Protein AF-A0Z3E8-F1 (afdb_monomer)

Radius of gyration: 18.82 Å; Cα contacts (8 Å, |Δi|>4): 52; chains: 1; bounding box: 50×30×47 Å

pLDDT: mean 74.66, std 22.01, range [36.31, 98.38]

Nearest PDB structures (foldseek):
  4m1p-assembly1_A  TM=9.332E-01  e=8.188E-04  Geobacillus thermodenitrificans NG80-2
  4uig-assembly1_A  TM=9.737E-01  e=1.447E-03  Streptomyces lividans
  4adz-assembly1_A-2  TM=9.415E-01  e=4.272E-03  Streptomyces lividans
  5fmn-assembly1_B  TM=8.352E-01  e=1.818E-03  Synechocystis sp. PCC 6803

Secondary structure (DSSP, 8-state):
-HHHHHHHHHSGGG-TT--HHHHHHH--S-GGGG---HHHHHHHHHHHHHHHHHHHHHHHHHHTT--HHHHHHHHHHHHHHHHHHHHHHHHHHIIIIIHHHHHH--HHHHHHHHHHHHHHHTT---

Solvent-accessible surface area (backbone atoms only — not comparable to full-atom values): 7311 Å² total; per-residue (Å²): 121,72,69,62,58,49,56,56,55,70,46,42,81,78,50,82,82,66,54,74,72,58,52,46,71,77,50,83,63,71,78,82,66,74,65,75,52,75,67,58,48,52,54,48,52,56,50,47,59,51,42,53,51,40,53,53,47,40,52,49,36,60,77,66,71,48,60,64,67,59,44,51,52,44,50,52,52,36,52,53,53,50,53,57,50,48,51,55,53,51,52,53,41,46,74,47,41,45,49,47,24,69,76,76,41,54,76,65,53,35,50,52,51,52,49,53,52,49,39,63,74,66,66,59,77,128

Structure (mmCIF, N/CA/C/O backbone):
data_AF-A0Z3E8-F1
#
_entry.id   AF-A0Z3E8-F1
#
loop_
_atom_site.group_PDB
_atom_site.id
_atom_site.type_symbol
_atom_site.label_atom_id
_atom_site.label_alt_id
_atom_site.label_comp_id
_atom_site.label_asym_id
_atom_site.label_entity_id
_atom_site.label_seq_id
_atom_site.pdbx_PDB_ins_code
_atom_site.Cartn_x
_atom_site.Cartn_y
_atom_site.Cartn_z
_atom_site.occupancy
_atom_site.B_iso_or_equiv
_atom_site.auth_seq_id
_atom_site.auth_comp_id
_atom_site.auth_asym_id
_atom_site.auth_atom_id
_atom_site.pdbx_PDB_model_num
ATOM 1 N N . MET A 1 1 ? 24.785 10.115 -5.393 1.00 40.38 1 MET A N 1
ATOM 2 C CA . MET A 1 1 ? 25.624 9.243 -4.532 1.00 40.38 1 MET A CA 1
ATOM 3 C C . MET A 1 1 ? 25.084 9.014 -3.112 1.00 40.38 1 MET A C 1
ATOM 5 O O . MET A 1 1 ? 25.494 8.041 -2.497 1.00 40.38 1 MET A O 1
ATOM 9 N N . GLY A 1 2 ? 24.162 9.837 -2.585 1.00 37.25 2 GLY A N 1
ATOM 10 C CA . GLY A 1 2 ? 23.651 9.685 -1.207 1.00 37.25 2 GLY A CA 1
ATOM 11 C C . GLY A 1 2 ? 22.667 8.528 -0.965 1.00 37.25 2 GLY A C 1
ATOM 12 O O . GLY A 1 2 ? 22.680 7.937 0.104 1.00 37.25 2 GLY A O 1
ATOM 13 N N . VAL A 1 3 ? 21.859 8.139 -1.958 1.00 40.62 3 VAL A N 1
ATOM 14 C CA . VAL A 1 3 ? 20.834 7.082 -1.789 1.00 40.62 3 VAL A CA 1
ATOM 15 C C . VAL A 1 3 ? 21.448 5.672 -1.719 1.00 40.62 3 VAL A C 1
ATOM 17 O O . VAL A 1 3 ? 20.958 4.820 -0.988 1.00 40.62 3 VAL A O 1
ATOM 20 N N . VAL A 1 4 ? 22.575 5.451 -2.408 1.00 41.91 4 VAL A N 1
ATOM 21 C CA . VAL A 1 4 ? 23.307 4.167 -2.438 1.00 41.91 4 VAL A CA 1
ATOM 22 C C . VAL A 1 4 ? 23.921 3.836 -1.075 1.00 41.91 4 VAL A C 1
ATOM 24 O O . VAL A 1 4 ? 23.868 2.691 -0.635 1.00 41.91 4 VAL A O 1
ATOM 27 N N . LYS A 1 5 ? 24.445 4.847 -0.368 1.00 39.81 5 LYS A N 1
ATOM 28 C CA . LYS A 1 5 ? 24.987 4.669 0.987 1.00 39.81 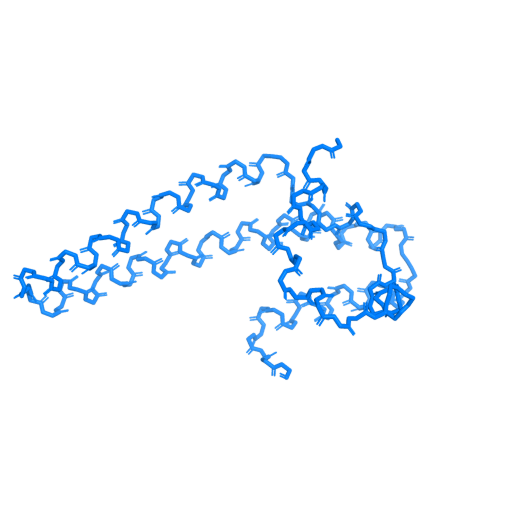5 LYS A CA 1
ATOM 29 C C . LYS A 1 5 ? 23.901 4.233 1.978 1.00 39.81 5 LYS A C 1
ATOM 31 O O . LYS A 1 5 ? 24.169 3.384 2.818 1.00 39.81 5 LYS A O 1
ATOM 36 N N . ASN A 1 6 ? 22.672 4.736 1.823 1.00 42.19 6 ASN A N 1
ATOM 37 C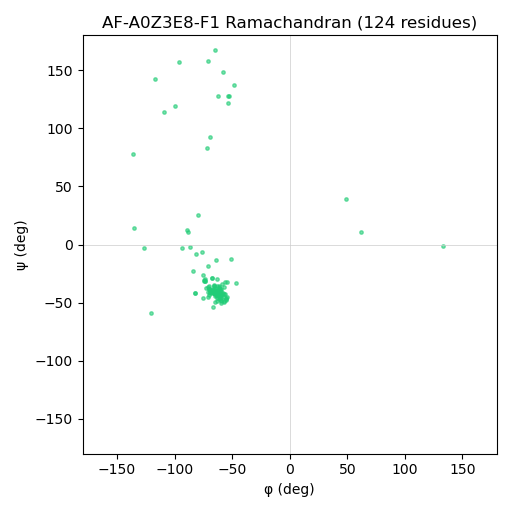 CA . ASN A 1 6 ? 21.551 4.374 2.693 1.00 42.19 6 ASN A CA 1
ATOM 38 C C . ASN A 1 6 ? 20.983 2.975 2.424 1.00 42.19 6 ASN A C 1
ATOM 40 O O . ASN A 1 6 ? 20.544 2.338 3.369 1.00 42.19 6 ASN A O 1
ATOM 44 N N . TYR A 1 7 ? 21.021 2.461 1.190 1.00 43.91 7 TYR A N 1
ATOM 45 C CA . TYR A 1 7 ? 20.568 1.089 0.907 1.00 43.91 7 TYR A CA 1
ATOM 46 C C . TYR A 1 7 ? 21.518 0.034 1.498 1.00 43.91 7 TYR A C 1
ATOM 48 O O . TYR A 1 7 ? 21.078 -0.966 2.062 1.00 43.91 7 TYR A O 1
ATOM 56 N N . ILE A 1 8 ? 22.828 0.300 1.440 1.00 42.22 8 ILE A N 1
ATOM 57 C CA . ILE A 1 8 ? 23.861 -0.531 2.076 1.00 42.22 8 ILE A CA 1
ATOM 58 C C . ILE A 1 8 ? 23.774 -0.422 3.608 1.00 42.22 8 ILE A C 1
ATOM 60 O O . ILE A 1 8 ? 23.923 -1.420 4.305 1.00 42.22 8 ILE A O 1
ATOM 64 N N . ALA A 1 9 ? 23.480 0.767 4.144 1.00 41.16 9 ALA A N 1
ATOM 65 C CA . ALA A 1 9 ? 23.320 0.975 5.584 1.00 41.16 9 ALA A CA 1
ATOM 66 C C . ALA A 1 9 ? 22.016 0.379 6.152 1.00 41.16 9 ALA A C 1
ATOM 68 O O . ALA A 1 9 ? 22.033 -0.172 7.245 1.00 41.16 9 ALA A O 1
ATOM 69 N N . ALA A 1 10 ? 20.896 0.444 5.426 1.00 41.41 10 ALA A N 1
ATOM 70 C CA . ALA A 1 10 ? 19.613 -0.110 5.872 1.00 41.41 10 ALA A CA 1
ATOM 71 C C . ALA A 1 10 ? 19.621 -1.643 5.876 1.00 41.41 10 ALA A C 1
ATOM 73 O O . ALA A 1 10 ? 19.077 -2.267 6.782 1.00 41.41 10 ALA A O 1
ATOM 74 N N . ASN A 1 11 ? 20.305 -2.249 4.905 1.00 40.97 11 ASN A N 1
ATOM 75 C CA . ASN A 1 11 ? 20.509 -3.687 4.894 1.00 40.97 11 ASN A CA 1
ATOM 76 C C . ASN A 1 11 ? 21.665 -4.124 5.807 1.00 40.97 11 ASN A C 1
ATOM 78 O O . ASN A 1 11 ? 2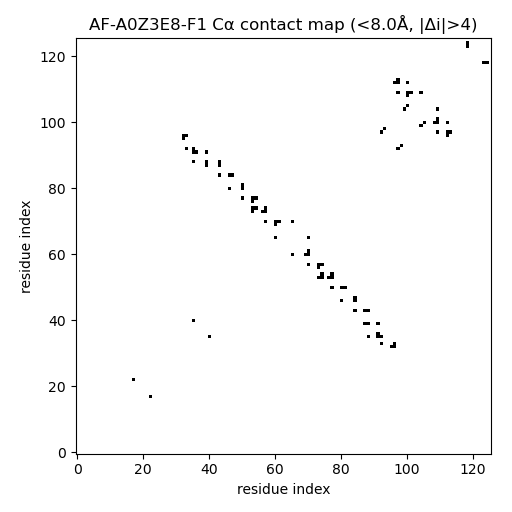1.773 -5.326 6.002 1.00 40.97 11 ASN A O 1
ATOM 82 N N . ALA A 1 12 ? 22.479 -3.211 6.393 1.00 39.62 12 ALA A N 1
ATOM 83 C CA . ALA A 1 12 ? 23.666 -3.475 7.250 1.00 39.62 12 ALA A CA 1
ATOM 84 C C . ALA A 1 12 ? 23.426 -4.539 8.336 1.00 39.62 12 ALA A C 1
ATOM 86 O O . ALA A 1 12 ? 24.322 -5.318 8.657 1.00 39.62 12 ALA A O 1
ATOM 87 N N . ILE A 1 13 ? 22.199 -4.607 8.856 1.00 37.56 13 ILE A N 1
ATOM 88 C CA . ILE A 1 13 ? 21.775 -5.577 9.873 1.00 37.56 13 ILE A CA 1
ATOM 89 C C . ILE A 1 13 ? 21.758 -7.016 9.310 1.00 37.56 13 ILE A C 1
ATOM 91 O O . ILE A 1 13 ? 22.063 -7.957 10.032 1.00 37.56 13 ILE A O 1
ATOM 95 N N . ALA A 1 14 ? 21.524 -7.191 8.006 1.00 40.44 14 ALA A N 1
ATOM 96 C CA . ALA A 1 14 ? 21.651 -8.459 7.282 1.00 40.44 14 ALA A CA 1
ATOM 97 C C . ALA A 1 14 ? 23.080 -8.747 6.750 1.00 40.44 14 ALA A C 1
ATOM 99 O O . ALA A 1 14 ? 23.303 -9.808 6.171 1.00 40.44 14 ALA A O 1
ATOM 100 N N . TYR A 1 15 ? 24.060 -7.842 6.935 1.00 44.19 15 TYR A N 1
ATOM 101 C CA . TYR A 1 15 ? 25.458 -8.021 6.478 1.00 44.19 15 TYR A CA 1
ATOM 102 C C . TYR A 1 15 ? 26.394 -8.619 7.535 1.00 44.19 15 TYR A C 1
ATOM 104 O O . TYR A 1 15 ? 27.567 -8.855 7.230 1.00 44.19 15 TYR A O 1
ATOM 112 N N . GLN A 1 16 ? 25.937 -8.869 8.765 1.00 36.31 16 GLN A N 1
ATOM 113 C CA . GLN A 1 16 ? 26.773 -9.538 9.764 1.00 36.31 16 GLN A CA 1
ATOM 114 C C . GLN A 1 16 ? 26.947 -11.023 9.399 1.00 36.31 16 GLN A C 1
ATOM 116 O O . GLN A 1 16 ? 26.224 -11.882 9.888 1.00 36.31 16 GLN A O 1
ATOM 121 N N . GLY A 1 17 ? 27.902 -11.323 8.510 1.00 44.94 17 GLY A N 1
ATOM 122 C CA . GLY A 1 17 ? 28.375 -12.690 8.256 1.00 44.94 17 GLY A CA 1
ATOM 123 C C . GLY A 1 17 ? 28.504 -13.130 6.795 1.00 44.94 17 GLY A C 1
ATOM 124 O O . GLY A 1 17 ? 28.937 -14.256 6.560 1.00 44.94 17 GLY A O 1
ATOM 125 N N . VAL A 1 18 ? 28.173 -12.296 5.803 1.00 47.31 18 VAL A N 1
ATOM 126 C CA . VAL A 1 18 ? 28.286 -12.686 4.383 1.00 47.31 18 VAL A CA 1
ATOM 127 C C . VAL A 1 18 ? 29.570 -12.122 3.770 1.00 47.31 18 VAL A C 1
ATOM 129 O O . VAL A 1 18 ? 29.768 -10.910 3.710 1.00 47.31 18 VAL A O 1
ATOM 132 N N . ASP A 1 19 ? 30.447 -13.015 3.307 1.00 46.59 19 ASP A N 1
ATOM 133 C CA . ASP A 1 19 ? 31.651 -12.688 2.535 1.00 46.59 19 ASP A CA 1
ATOM 134 C C . ASP A 1 19 ? 31.286 -11.818 1.315 1.00 46.59 19 ASP A C 1
ATOM 136 O O . ASP A 1 19 ? 30.415 -12.177 0.517 1.00 46.59 19 ASP A O 1
ATOM 140 N N . LYS A 1 20 ? 31.963 -10.672 1.157 1.00 42.53 20 LYS A N 1
ATOM 141 C CA . LYS A 1 20 ? 31.730 -9.715 0.061 1.00 42.53 20 LYS A CA 1
ATOM 142 C C . LYS A 1 20 ? 31.859 -10.361 -1.326 1.00 42.53 20 LYS A C 1
ATOM 144 O O . LYS A 1 20 ? 31.143 -9.957 -2.239 1.00 42.53 20 LYS A O 1
ATOM 149 N N . GLY A 1 21 ? 32.725 -11.365 -1.478 1.00 43.59 21 GLY A N 1
ATOM 150 C CA . GLY A 1 21 ? 32.876 -12.141 -2.710 1.00 43.59 21 GLY A CA 1
ATOM 151 C C . GLY A 1 21 ? 31.691 -13.072 -2.978 1.00 43.59 21 GLY A C 1
ATOM 152 O O . GLY A 1 21 ? 31.251 -13.192 -4.119 1.00 43.59 21 GLY A O 1
ATOM 153 N N . LYS A 1 22 ? 31.096 -13.663 -1.933 1.00 46.88 22 LYS A N 1
ATOM 154 C CA . LYS A 1 22 ? 29.873 -14.481 -2.055 1.00 46.88 22 LYS A CA 1
ATOM 155 C C . LYS A 1 22 ? 28.626 -13.637 -2.313 1.00 46.88 22 LYS A C 1
ATOM 157 O O . LYS A 1 22 ? 27.714 -14.095 -2.992 1.00 46.88 22 LYS A O 1
ATOM 162 N N . PHE A 1 23 ? 28.594 -12.401 -1.819 1.00 44.25 23 PHE A N 1
ATOM 163 C CA . PHE A 1 23 ? 27.489 -11.473 -2.061 1.00 44.25 23 PHE A CA 1
ATOM 164 C C . PHE A 1 23 ? 27.368 -11.079 -3.544 1.00 44.25 23 PHE A C 1
ATOM 166 O O . PHE A 1 23 ? 26.264 -11.084 -4.084 1.00 44.25 23 PHE A O 1
ATOM 173 N N . LEU A 1 24 ? 28.493 -10.816 -4.225 1.00 42.84 24 LEU A N 1
ATOM 174 C CA . LEU A 1 24 ? 28.499 -10.529 -5.669 1.00 42.84 24 LEU A CA 1
ATOM 175 C C . LEU A 1 24 ? 28.109 -11.745 -6.527 1.00 42.84 24 LEU A C 1
ATOM 177 O O . LEU A 1 24 ? 27.549 -11.575 -7.604 1.00 42.84 24 LEU A O 1
ATOM 181 N N . LEU A 1 25 ? 28.383 -12.962 -6.049 1.00 43.88 25 LEU A N 1
ATOM 182 C CA . LEU A 1 25 ? 27.991 -14.206 -6.723 1.00 43.88 25 LEU A CA 1
ATOM 183 C C . LEU A 1 25 ? 26.496 -14.523 -6.570 1.00 43.88 25 LEU A C 1
ATOM 185 O O . LEU A 1 25 ? 25.927 -15.193 -7.425 1.00 43.88 25 LEU A O 1
ATOM 189 N N . LEU A 1 26 ? 25.855 -14.042 -5.500 1.00 42.88 26 LEU A N 1
ATOM 190 C CA . LEU A 1 26 ? 24.417 -14.220 -5.265 1.00 42.88 26 LEU A CA 1
ATOM 191 C C . LEU A 1 26 ? 23.555 -13.171 -5.987 1.00 42.88 26 LEU A C 1
ATOM 193 O O . LEU A 1 26 ? 22.384 -13.431 -6.246 1.00 42.88 26 LEU A O 1
ATOM 197 N N . TYR A 1 27 ? 24.126 -12.012 -6.329 1.00 46.22 27 TYR A N 1
ATOM 198 C CA . TYR A 1 27 ? 23.454 -10.935 -7.063 1.00 46.22 27 TYR A CA 1
ATOM 199 C C . TYR A 1 27 ? 24.374 -10.378 -8.165 1.00 46.22 27 TYR A C 1
ATOM 201 O O . TYR A 1 27 ? 24.959 -9.304 -7.998 1.00 46.22 27 TYR A O 1
ATOM 209 N N . PRO A 1 28 ? 24.510 -11.081 -9.306 1.00 49.69 28 PRO A N 1
ATOM 210 C CA . PRO A 1 28 ? 25.488 -10.773 -10.352 1.00 49.69 28 PRO A CA 1
ATOM 211 C C . PRO A 1 28 ? 25.066 -9.617 -11.282 1.00 49.69 28 PRO A C 1
ATOM 213 O O . PRO A 1 28 ? 25.509 -9.552 -12.425 1.00 49.69 28 PRO A O 1
ATOM 216 N N . TYR A 1 29 ? 24.216 -8.690 -10.824 1.00 50.19 29 TYR A N 1
ATOM 217 C CA . TYR A 1 29 ? 23.669 -7.616 -11.660 1.00 50.19 29 TYR A CA 1
ATOM 218 C C . TYR A 1 29 ? 24.082 -6.222 -11.174 1.00 50.19 29 TYR A C 1
ATOM 220 O O . TYR A 1 29 ? 24.120 -5.964 -9.967 1.00 50.19 29 TYR A O 1
ATOM 228 N N . PRO A 1 30 ? 24.360 -5.277 -12.094 1.00 49.72 30 PRO A N 1
ATOM 229 C CA . PRO A 1 30 ? 24.758 -3.928 -11.723 1.00 49.72 30 PRO A CA 1
ATOM 230 C C . PRO A 1 30 ? 23.635 -3.224 -10.945 1.00 49.72 30 PRO A C 1
ATOM 232 O O . PRO A 1 30 ? 22.506 -3.106 -11.414 1.00 49.72 30 PRO A O 1
ATOM 235 N N . LEU A 1 31 ? 23.972 -2.676 -9.772 1.00 46.34 31 LEU A N 1
ATOM 236 C CA . LEU A 1 31 ? 23.077 -2.007 -8.804 1.00 46.34 31 LEU A CA 1
ATOM 237 C C . LEU A 1 31 ? 22.165 -0.899 -9.379 1.00 46.34 31 LEU A C 1
ATOM 239 O O . LEU A 1 31 ? 21.244 -0.443 -8.705 1.00 46.34 31 LEU A O 1
ATOM 243 N N . ARG A 1 32 ? 22.408 -0.438 -10.611 1.00 47.56 32 ARG A N 1
ATOM 244 C CA . ARG A 1 32 ? 21.576 0.550 -11.316 1.00 47.56 32 ARG A CA 1
ATOM 245 C C . ARG A 1 32 ? 20.216 -0.015 -11.756 1.00 47.56 32 ARG A C 1
ATOM 247 O O . ARG A 1 32 ? 19.309 0.772 -11.992 1.00 47.56 32 ARG A O 1
ATOM 254 N N . VAL A 1 33 ? 20.083 -1.343 -11.815 1.00 51.06 33 VAL A N 1
ATOM 255 C CA . VAL A 1 33 ? 18.898 -2.096 -12.276 1.00 51.06 33 VAL A CA 1
ATOM 256 C C . VAL A 1 33 ? 17.914 -2.391 -11.126 1.00 51.06 33 VAL A C 1
ATOM 258 O O . VAL A 1 33 ? 17.023 -3.202 -11.269 1.00 51.06 33 VAL A O 1
ATOM 261 N N . TYR A 1 34 ? 18.055 -1.762 -9.955 1.00 55.56 34 TYR A N 1
ATOM 262 C CA . TYR A 1 34 ? 17.212 -2.063 -8.780 1.00 55.56 34 TYR A CA 1
ATOM 263 C C . TYR A 1 34 ? 16.695 -0.819 -8.046 1.00 55.56 34 TYR A C 1
ATOM 265 O O . TYR A 1 34 ? 16.239 -0.899 -6.906 1.00 55.56 34 TYR A O 1
ATOM 273 N N . ILE A 1 35 ? 16.785 0.359 -8.667 1.00 67.62 35 ILE A N 1
ATOM 274 C CA . ILE A 1 35 ? 16.390 1.615 -8.029 1.00 67.62 35 ILE A CA 1
ATOM 275 C C . ILE A 1 35 ? 15.113 2.124 -8.685 1.00 67.62 35 ILE A C 1
ATOM 277 O O . ILE A 1 35 ? 15.128 2.539 -9.840 1.00 67.62 35 ILE A O 1
ATOM 281 N N . MET A 1 36 ? 14.038 2.140 -7.897 1.00 78.75 36 MET A N 1
ATOM 282 C CA . MET A 1 36 ? 12.757 2.745 -8.251 1.00 78.75 36 MET A CA 1
ATOM 283 C C . MET A 1 36 ? 12.942 4.164 -8.814 1.00 78.75 36 MET A C 1
ATOM 285 O O . MET A 1 36 ? 13.714 4.961 -8.256 1.00 78.75 36 MET A O 1
ATOM 289 N N . ARG A 1 37 ? 12.220 4.512 -9.889 1.00 85.62 37 ARG A N 1
ATOM 290 C CA . ARG A 1 37 ? 12.304 5.855 -10.494 1.00 85.62 37 ARG A CA 1
ATOM 291 C C . ARG A 1 37 ? 11.942 6.931 -9.470 1.00 85.62 37 ARG A C 1
ATOM 293 O O . ARG A 1 37 ? 11.113 6.738 -8.582 1.00 85.62 37 ARG A O 1
ATOM 300 N N . SER A 1 38 ? 12.546 8.114 -9.599 1.00 84.75 38 SER A N 1
ATOM 301 C CA . SER A 1 38 ? 12.358 9.216 -8.640 1.00 84.75 38 SER A CA 1
ATOM 302 C C . SER A 1 38 ? 10.896 9.662 -8.508 1.00 84.75 38 SER A C 1
ATOM 304 O O . SER A 1 38 ? 10.472 10.035 -7.414 1.00 84.75 38 SER A O 1
ATOM 306 N N . HIS A 1 39 ? 10.130 9.609 -9.601 1.00 87.44 39 HIS A N 1
ATOM 307 C CA . HIS A 1 39 ? 8.698 9.897 -9.611 1.00 87.44 39 HIS A CA 1
ATOM 308 C C . HIS A 1 39 ? 7.909 8.849 -8.817 1.00 87.44 39 HIS A C 1
ATOM 310 O O . HIS A 1 39 ? 7.223 9.200 -7.857 1.00 87.44 39 HIS A O 1
ATOM 316 N N . THR A 1 40 ? 8.091 7.569 -9.143 1.00 89.38 40 THR A N 1
ATOM 317 C CA . THR A 1 40 ? 7.472 6.432 -8.450 1.00 89.38 40 THR A CA 1
ATOM 318 C C . THR A 1 40 ? 7.804 6.445 -6.962 1.00 89.38 40 THR A C 1
ATOM 320 O O . THR A 1 40 ? 6.905 6.335 -6.135 1.00 89.38 40 THR A O 1
ATOM 323 N N . LYS A 1 41 ? 9.061 6.727 -6.596 1.00 88.69 41 LYS A N 1
ATOM 324 C CA . LYS A 1 41 ? 9.482 6.866 -5.196 1.00 88.69 41 LYS A CA 1
ATOM 325 C C . LYS A 1 41 ? 8.651 7.898 -4.434 1.00 88.69 41 LYS A C 1
ATOM 327 O O . LYS A 1 41 ? 8.229 7.626 -3.316 1.00 88.69 41 LYS A O 1
ATOM 332 N N . LYS A 1 42 ? 8.413 9.077 -5.019 1.00 92.56 42 LYS A N 1
ATOM 333 C CA . LYS A 1 42 ? 7.592 10.121 -4.383 1.00 92.56 42 LYS A CA 1
ATOM 334 C C . LYS A 1 42 ? 6.140 9.674 -4.218 1.00 92.56 42 LYS A C 1
ATOM 336 O O . LYS A 1 42 ? 5.541 9.938 -3.182 1.00 92.56 42 LYS A O 1
ATOM 341 N N . LEU A 1 43 ? 5.577 9.001 -5.220 1.00 93.88 43 LEU A N 1
ATOM 342 C CA . LEU A 1 43 ? 4.208 8.488 -5.153 1.00 93.88 43 LEU A CA 1
ATOM 343 C C . LEU A 1 43 ? 4.055 7.387 -4.096 1.00 93.88 43 LEU A C 1
ATOM 345 O O . LEU A 1 43 ? 3.075 7.386 -3.353 1.00 93.88 43 LEU A O 1
ATOM 349 N N . VAL A 1 44 ? 5.024 6.473 -4.010 1.00 95.00 44 VAL A N 1
ATOM 350 C CA . VAL A 1 44 ? 5.070 5.420 -2.988 1.00 95.00 44 VAL A CA 1
ATOM 351 C C . VAL A 1 44 ? 5.154 6.034 -1.596 1.00 95.00 44 VAL A C 1
ATOM 353 O O . VAL A 1 44 ? 4.352 5.677 -0.743 1.00 95.00 44 VAL A O 1
ATOM 356 N N . ASP A 1 45 ? 6.038 7.010 -1.384 1.00 95.94 45 ASP A N 1
ATOM 357 C CA . ASP A 1 45 ? 6.175 7.720 -0.105 1.00 95.94 45 ASP A CA 1
ATOM 358 C C . ASP A 1 45 ? 4.853 8.386 0.334 1.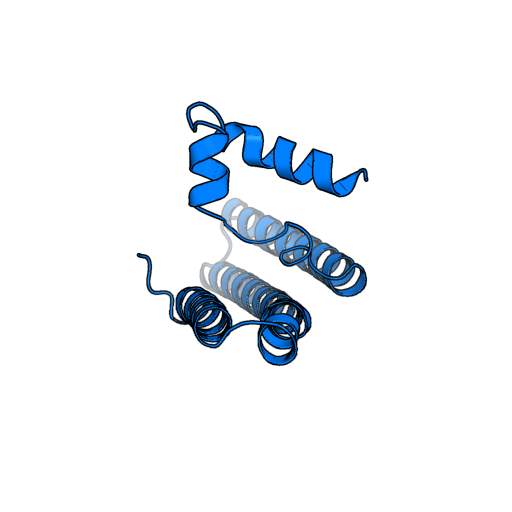00 95.94 45 ASP A C 1
ATOM 360 O O . ASP A 1 45 ? 4.387 8.203 1.459 1.00 95.94 45 ASP A O 1
ATOM 364 N N . GLN A 1 46 ? 4.159 9.058 -0.592 1.00 96.00 46 GLN A N 1
ATOM 365 C CA . GLN A 1 46 ? 2.842 9.653 -0.330 1.00 96.00 46 GLN A CA 1
ATOM 366 C C . GLN A 1 46 ? 1.763 8.616 0.012 1.00 96.00 46 GLN A C 1
ATOM 368 O O . GLN A 1 46 ? 0.908 8.863 0.866 1.00 96.00 46 GLN A O 1
ATOM 373 N N . ARG A 1 47 ? 1.756 7.465 -0.672 1.00 97.12 47 ARG A N 1
ATOM 374 C CA . ARG A 1 47 ? 0.810 6.372 -0.392 1.00 97.12 47 ARG A CA 1
ATOM 375 C C . ARG A 1 47 ? 1.110 5.723 0.953 1.00 97.12 47 ARG A C 1
ATOM 377 O O . ARG A 1 47 ? 0.177 5.477 1.715 1.00 97.12 47 ARG A O 1
ATOM 384 N N . LEU A 1 48 ? 2.386 5.527 1.271 1.00 97.56 48 LEU A N 1
ATOM 385 C CA . LEU A 1 48 ? 2.832 4.965 2.537 1.00 97.56 48 LEU A CA 1
ATOM 386 C C . LEU A 1 48 ? 2.389 5.837 3.715 1.00 97.56 48 LEU A C 1
ATOM 388 O O . LEU A 1 48 ? 1.775 5.319 4.642 1.00 97.56 48 LEU A O 1
ATOM 392 N N . ALA A 1 49 ? 2.562 7.160 3.632 1.00 97.81 49 ALA A N 1
ATOM 393 C CA . ALA A 1 49 ? 2.092 8.086 4.667 1.00 97.81 49 ALA A CA 1
ATOM 394 C C . ALA A 1 49 ? 0.576 7.967 4.938 1.00 97.81 49 ALA A C 1
ATOM 396 O O . ALA A 1 49 ? 0.126 8.048 6.084 1.00 97.81 49 ALA A O 1
ATOM 397 N N . ARG A 1 50 ? -0.237 7.727 3.898 1.00 97.19 50 ARG A N 1
ATOM 398 C CA . ARG A 1 50 ? -1.683 7.478 4.058 1.00 97.19 50 ARG A CA 1
ATOM 399 C C . ARG A 1 50 ? -1.961 6.129 4.718 1.00 97.19 50 ARG A C 1
ATOM 401 O O . ARG A 1 50 ? -2.805 6.061 5.609 1.00 97.19 50 ARG A O 1
ATOM 408 N N . ILE A 1 51 ? -1.253 5.080 4.302 1.00 98.31 51 ILE A N 1
ATOM 409 C CA . ILE A 1 51 ? -1.375 3.730 4.869 1.00 98.31 51 ILE A CA 1
ATOM 410 C C . ILE A 1 51 ? -0.997 3.739 6.353 1.00 98.31 51 ILE A C 1
ATOM 412 O O . ILE A 1 51 ? -1.717 3.171 7.169 1.00 98.31 51 ILE A O 1
ATOM 416 N N . GLU A 1 52 ? 0.064 4.448 6.738 1.00 98.31 52 GLU A N 1
ATOM 417 C CA . GLU A 1 52 ? 0.428 4.636 8.145 1.00 98.31 52 GLU A CA 1
ATOM 418 C C . GLU A 1 52 ? -0.708 5.274 8.950 1.00 98.31 52 GLU A C 1
ATOM 420 O O . GLU A 1 52 ? -1.012 4.830 10.058 1.00 98.31 52 GLU A O 1
ATOM 425 N N . GLY A 1 53 ? -1.375 6.287 8.386 1.00 98.19 53 GLY A N 1
ATOM 426 C CA . GLY A 1 53 ? -2.571 6.884 8.979 1.00 98.19 53 GLY A CA 1
ATOM 427 C C . GLY A 1 53 ? -3.710 5.874 9.147 1.00 98.19 53 GLY A C 1
ATOM 428 O O . GLY A 1 53 ? -4.338 5.823 10.204 1.00 98.19 53 GLY A O 1
ATOM 429 N N . GLN A 1 54 ? -3.943 5.021 8.145 1.00 97.81 54 GLN A N 1
ATOM 430 C CA . GLN A 1 54 ? -4.957 3.967 8.219 1.00 97.81 54 GLN A CA 1
ATOM 431 C C . GLN A 1 54 ? -4.632 2.933 9.303 1.00 97.81 54 GLN A C 1
ATOM 433 O O . GLN A 1 54 ? -5.523 2.574 10.068 1.00 97.81 54 GLN A O 1
ATOM 438 N N . VAL A 1 55 ? -3.374 2.498 9.418 1.00 98.31 55 VAL A N 1
ATOM 439 C CA . VAL A 1 55 ? -2.930 1.544 10.448 1.00 98.31 55 VAL A CA 1
ATOM 440 C C . VAL A 1 55 ? -3.038 2.153 11.849 1.00 98.31 55 VAL A C 1
ATOM 442 O O . VAL A 1 55 ? -3.529 1.498 12.768 1.00 98.31 55 VAL A O 1
ATOM 445 N N . LYS A 1 56 ? -2.662 3.428 12.017 1.00 98.38 56 LYS A N 1
ATOM 446 C CA . LYS A 1 56 ? -2.875 4.165 13.276 1.00 98.38 56 LYS A CA 1
ATOM 447 C C . LYS A 1 56 ? -4.360 4.249 13.635 1.00 98.38 56 LYS A C 1
ATOM 449 O O . LYS A 1 56 ? -4.713 4.063 14.796 1.00 98.38 56 LYS A O 1
ATOM 454 N N . ALA A 1 57 ? -5.233 4.470 12.651 1.00 97.75 57 ALA A N 1
ATOM 455 C CA . ALA A 1 57 ? -6.676 4.465 12.868 1.00 97.75 57 ALA A CA 1
ATOM 456 C C . ALA A 1 57 ? -7.197 3.083 13.295 1.00 97.75 57 ALA A C 1
ATOM 458 O O . ALA A 1 57 ? -8.016 3.018 14.203 1.00 97.75 57 ALA A O 1
ATOM 459 N N . VAL A 1 58 ? -6.692 1.982 12.717 1.00 98.19 58 VAL A N 1
ATOM 460 C CA . VAL A 1 58 ? -7.030 0.619 13.180 1.00 98.19 58 VAL A CA 1
ATOM 461 C C . VAL A 1 58 ? -6.676 0.446 14.656 1.00 98.19 58 VAL A C 1
ATOM 463 O O . VAL A 1 58 ? -7.526 0.002 15.421 1.00 98.19 58 VAL A O 1
ATOM 466 N N . ARG A 1 59 ? -5.460 0.835 15.070 1.00 98.38 59 ARG A N 1
ATOM 467 C CA . ARG A 1 59 ? -5.051 0.772 16.484 1.00 98.38 59 ARG A CA 1
ATOM 468 C C . ARG A 1 59 ? -6.027 1.542 17.377 1.00 98.38 59 ARG A C 1
ATOM 470 O O . ARG A 1 59 ? -6.490 0.987 18.363 1.00 98.38 59 ARG A O 1
ATOM 477 N N . ARG A 1 60 ? -6.388 2.769 16.993 1.00 98.25 60 ARG A N 1
ATOM 478 C CA . ARG A 1 60 ? -7.340 3.595 17.746 1.00 98.25 60 ARG A CA 1
ATOM 479 C C . ARG A 1 60 ? -8.720 2.940 17.867 1.00 98.25 60 ARG A C 1
ATOM 481 O O . ARG A 1 60 ? -9.295 2.952 18.944 1.00 98.25 60 ARG A O 1
ATOM 488 N N . LEU A 1 61 ? -9.249 2.356 16.788 1.00 97.88 61 LEU A N 1
ATOM 489 C CA . LEU A 1 61 ? -10.546 1.666 16.829 1.00 97.88 61 LEU A CA 1
ATOM 490 C C . LEU A 1 61 ? -10.532 0.475 17.798 1.00 97.88 61 LEU A C 1
ATOM 492 O O . LEU A 1 61 ? -11.538 0.215 18.449 1.00 97.88 61 LEU A O 1
ATOM 496 N N . VAL A 1 62 ? -9.404 -0.233 17.888 1.00 97.88 62 VAL A N 1
ATOM 497 C CA . VAL A 1 62 ? -9.220 -1.334 18.844 1.00 97.88 62 VAL A CA 1
ATOM 498 C C . VAL A 1 62 ? -9.117 -0.807 20.276 1.00 97.88 62 VAL A C 1
ATOM 500 O O . VAL A 1 62 ? -9.773 -1.347 21.154 1.00 97.88 62 VAL A O 1
ATOM 503 N N . GLU A 1 63 ? -8.338 0.251 20.512 1.00 98.06 63 GLU A N 1
ATOM 504 C CA . GLU A 1 63 ? -8.190 0.878 21.839 1.00 98.06 63 GLU A CA 1
ATOM 505 C C . GLU A 1 63 ? -9.504 1.478 22.369 1.00 98.06 63 GLU A C 1
ATOM 507 O O . GLU A 1 63 ? -9.717 1.525 23.574 1.00 98.06 63 GLU A O 1
ATOM 512 N N . GLU A 1 64 ? -10.385 1.933 21.476 1.00 97.75 64 GLU A N 1
ATOM 513 C CA . GLU A 1 64 ? -11.705 2.487 21.803 1.00 97.75 64 GLU A CA 1
ATOM 514 C C . GLU A 1 64 ? -12.819 1.417 21.887 1.00 97.75 64 GLU A C 1
ATOM 516 O O . GLU A 1 64 ? -13.997 1.782 21.894 1.00 97.75 64 GLU A O 1
ATOM 521 N N . ASP A 1 65 ? -12.484 0.118 21.886 1.00 94.81 65 ASP A N 1
ATOM 522 C CA . ASP A 1 65 ? -13.436 -1.010 21.917 1.00 94.81 65 ASP A CA 1
ATOM 523 C C . ASP A 1 65 ? -14.576 -0.875 20.884 1.00 94.81 65 ASP A C 1
ATOM 525 O O . ASP A 1 65 ? -15.752 -1.166 21.133 1.00 94.81 65 ASP A O 1
ATOM 529 N N . ARG A 1 66 ? -14.239 -0.386 19.682 1.00 95.75 66 ARG A N 1
ATOM 530 C CA . ARG A 1 66 ? -15.219 -0.134 18.619 1.00 95.75 66 ARG A CA 1
ATOM 531 C C . ARG A 1 66 ? -15.758 -1.433 18.037 1.00 95.75 66 ARG A C 1
ATOM 533 O O . ARG A 1 66 ? -15.124 -2.485 18.066 1.00 95.75 66 ARG A O 1
ATOM 540 N N . TYR A 1 67 ? -16.938 -1.330 17.426 1.00 96.88 67 TYR A N 1
ATOM 541 C CA . TYR A 1 67 ? -17.611 -2.457 16.795 1.00 96.88 67 TYR A CA 1
ATOM 542 C C . TYR A 1 67 ? -16.691 -3.184 15.806 1.00 96.88 67 TYR A C 1
ATOM 544 O O . TYR A 1 67 ? -16.130 -2.574 14.893 1.00 96.88 67 TYR A O 1
ATOM 552 N N . CYS A 1 68 ? -16.568 -4.505 15.962 1.00 96.94 68 CYS A N 1
ATOM 553 C CA . CYS A 1 68 ? -15.597 -5.318 15.228 1.00 96.94 68 CYS A CA 1
ATOM 554 C C . CYS A 1 68 ? -15.691 -5.152 13.701 1.00 96.94 68 CYS A C 1
ATOM 556 O O . CYS A 1 68 ? -14.678 -5.208 13.007 1.00 96.94 68 CYS A O 1
ATOM 558 N N . VAL A 1 69 ? -16.892 -4.911 13.163 1.00 97.81 69 VAL A N 1
ATOM 559 C CA . VAL A 1 69 ? -17.093 -4.698 11.721 1.00 97.81 69 VAL A CA 1
ATOM 560 C C . VAL A 1 69 ? -16.410 -3.416 11.234 1.00 97.81 69 VAL A C 1
ATOM 562 O O . VAL A 1 69 ? -15.873 -3.406 10.127 1.00 97.81 69 VAL A O 1
ATOM 565 N N . ASP A 1 70 ? -16.363 -2.358 12.046 1.00 97.31 70 ASP A N 1
ATOM 566 C CA . ASP A 1 70 ? -15.680 -1.109 11.689 1.00 97.31 70 ASP A CA 1
ATOM 567 C C . ASP A 1 70 ? -14.160 -1.303 11.653 1.00 97.31 70 ASP A C 1
ATOM 569 O O . ASP A 1 70 ? -13.496 -0.840 10.723 1.00 97.31 70 ASP A O 1
ATOM 573 N N . VAL A 1 71 ? -13.614 -2.069 12.606 1.00 97.94 71 VAL A N 1
ATOM 574 C CA . VAL A 1 71 ? -12.196 -2.463 12.611 1.00 97.94 71 VAL A CA 1
ATOM 575 C C . VAL A 1 71 ? -11.865 -3.257 11.344 1.00 97.94 71 VAL A C 1
ATOM 577 O O . VAL A 1 71 ? -10.907 -2.931 10.641 1.00 97.94 71 VAL A O 1
ATOM 580 N N . VAL A 1 72 ? -12.684 -4.259 11.002 1.00 98.06 72 VAL A N 1
ATOM 581 C CA . VAL A 1 72 ? -12.492 -5.081 9.795 1.00 98.06 72 VAL A CA 1
ATOM 582 C C . VAL A 1 72 ? -12.552 -4.233 8.524 1.00 98.06 72 VAL A C 1
ATOM 584 O O . VAL A 1 72 ? -11.688 -4.382 7.659 1.00 98.06 72 VAL A O 1
ATOM 587 N N . ARG A 1 73 ? -13.513 -3.310 8.410 1.00 98.31 73 ARG A N 1
ATOM 588 C CA . ARG A 1 73 ? -13.607 -2.384 7.268 1.00 98.31 73 ARG A CA 1
ATOM 589 C C . ARG A 1 73 ? -12.359 -1.516 7.138 1.00 98.31 73 ARG A C 1
ATOM 591 O O . ARG A 1 73 ? -11.830 -1.368 6.036 1.00 98.31 73 ARG A O 1
ATOM 598 N N . GLN A 1 74 ? -11.846 -0.993 8.250 1.00 97.75 74 GLN A N 1
ATOM 599 C CA . GLN A 1 74 ? -10.636 -0.175 8.239 1.00 97.75 74 GLN A CA 1
ATOM 600 C C . GLN A 1 74 ? -9.394 -0.990 7.842 1.00 97.75 74 GLN A C 1
ATOM 602 O O . GLN A 1 74 ? -8.565 -0.521 7.059 1.00 97.75 74 GLN A O 1
ATOM 607 N N . VAL A 1 75 ? -9.283 -2.237 8.309 1.00 98.19 75 VAL A N 1
ATOM 608 C CA . VAL A 1 75 ? -8.220 -3.163 7.884 1.00 98.19 75 VAL A CA 1
ATOM 609 C C . VAL A 1 75 ? -8.322 -3.468 6.388 1.00 98.19 75 VAL A C 1
ATOM 611 O O . VAL A 1 75 ? -7.310 -3.454 5.687 1.00 98.19 75 VAL A O 1
ATOM 614 N N . GLN A 1 76 ? -9.525 -3.712 5.864 1.00 98.25 76 GLN A N 1
ATOM 615 C CA . GLN A 1 76 ? -9.737 -3.931 4.429 1.00 98.25 76 GLN A CA 1
ATOM 616 C C . GLN A 1 76 ? -9.319 -2.711 3.597 1.00 98.25 76 GLN A C 1
ATOM 618 O O . GLN A 1 76 ? -8.665 -2.881 2.568 1.00 98.25 76 GLN A O 1
ATOM 623 N N . ALA A 1 77 ? -9.612 -1.495 4.069 1.00 97.50 77 ALA A N 1
ATOM 624 C CA . ALA A 1 77 ? -9.166 -0.262 3.425 1.00 97.50 77 ALA A CA 1
ATOM 625 C C . ALA A 1 77 ? -7.630 -0.149 3.384 1.00 97.50 77 ALA A C 1
ATOM 627 O O . ALA A 1 77 ? -7.068 0.185 2.340 1.00 97.50 77 ALA A O 1
ATOM 628 N N . ALA A 1 78 ? -6.946 -0.490 4.482 1.00 97.88 78 ALA A N 1
ATOM 629 C CA . ALA A 1 78 ? -5.482 -0.510 4.533 1.00 97.88 78 ALA A CA 1
ATOM 630 C C . ALA A 1 78 ? -4.881 -1.557 3.581 1.00 97.88 78 ALA A C 1
ATOM 632 O O . ALA A 1 78 ? -3.923 -1.273 2.863 1.00 97.88 78 ALA A O 1
ATOM 633 N N . ARG A 1 79 ? -5.476 -2.756 3.515 1.00 97.44 79 ARG A N 1
ATOM 634 C CA . ARG A 1 79 ? -5.060 -3.813 2.578 1.00 97.44 79 ARG A CA 1
ATOM 635 C C . ARG A 1 79 ? -5.215 -3.385 1.120 1.00 97.44 79 ARG A C 1
ATOM 637 O O . ARG A 1 79 ? -4.309 -3.621 0.329 1.00 97.44 79 ARG A O 1
ATOM 644 N N . ALA A 1 80 ? -6.328 -2.745 0.767 1.00 97.56 80 ALA A N 1
ATOM 645 C CA . ALA A 1 80 ? -6.551 -2.243 -0.588 1.00 97.56 80 ALA A CA 1
ATOM 646 C C . ALA A 1 80 ? -5.537 -1.148 -0.967 1.00 97.56 80 ALA A C 1
ATOM 648 O O . ALA A 1 80 ? -5.018 -1.138 -2.083 1.00 97.56 80 ALA A O 1
ATOM 649 N N . ALA A 1 81 ? -5.206 -0.257 -0.028 1.00 96.75 81 ALA A N 1
ATOM 650 C CA . ALA A 1 81 ? -4.192 0.771 -0.239 1.00 96.75 81 ALA A CA 1
ATOM 651 C C . ALA A 1 81 ? -2.785 0.174 -0.426 1.00 96.75 81 ALA A C 1
ATOM 653 O O . ALA A 1 81 ? -2.063 0.601 -1.330 1.00 96.75 81 ALA A O 1
ATOM 654 N N . LEU A 1 82 ? -2.423 -0.839 0.372 1.00 96.50 82 LEU A N 1
ATOM 655 C CA . LEU A 1 82 ? -1.178 -1.600 0.215 1.00 96.50 82 LEU A CA 1
ATOM 656 C C . LEU A 1 82 ? -1.100 -2.273 -1.157 1.00 96.50 82 LEU A C 1
ATOM 658 O O . LEU A 1 82 ? -0.118 -2.064 -1.862 1.00 96.50 82 LEU A O 1
ATOM 662 N N . ALA A 1 83 ? -2.147 -2.995 -1.565 1.00 94.50 83 ALA A N 1
ATOM 663 C CA . ALA A 1 83 ? -2.199 -3.653 -2.871 1.00 94.50 83 ALA A CA 1
ATOM 664 C C . ALA A 1 83 ? -2.041 -2.64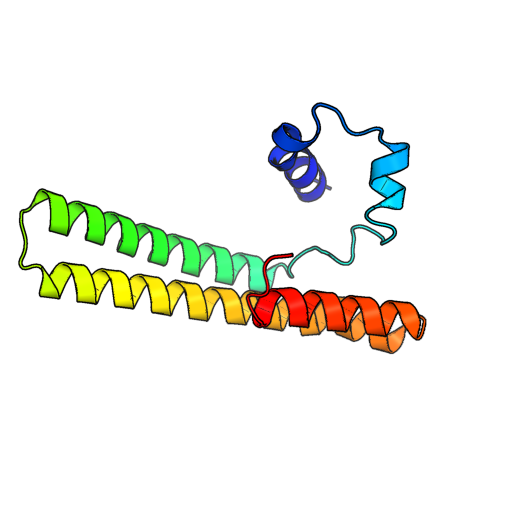4 -4.022 1.00 94.50 83 ALA A C 1
ATOM 666 O O . ALA A 1 83 ? -1.268 -2.859 -4.947 1.00 94.50 83 ALA A O 1
ATOM 667 N N . SER A 1 84 ? -2.705 -1.487 -3.938 1.00 94.56 84 SER A N 1
ATOM 668 C CA . SER A 1 84 ? -2.565 -0.446 -4.962 1.00 94.56 84 SER A CA 1
ATOM 669 C C . SER A 1 84 ? -1.156 0.163 -5.007 1.00 94.56 84 SER A C 1
ATOM 671 O O . SER A 1 84 ? -0.676 0.547 -6.072 1.00 94.56 84 SER A O 1
ATOM 673 N N . MET A 1 85 ? -0.486 0.308 -3.859 1.00 95.50 85 MET A N 1
ATOM 674 C CA . MET A 1 85 ? 0.907 0.765 -3.799 1.00 95.50 85 MET A CA 1
ATOM 675 C C . MET A 1 85 ? 1.879 -0.289 -4.344 1.00 95.50 85 MET A C 1
ATOM 677 O O . MET A 1 85 ? 2.830 0.072 -5.031 1.00 95.50 85 MET A O 1
ATOM 681 N N . GLU A 1 86 ? 1.630 -1.568 -4.070 1.00 92.81 86 GLU A N 1
ATOM 682 C CA . GLU A 1 86 ? 2.389 -2.693 -4.619 1.00 92.81 86 GLU A CA 1
ATOM 683 C C . GLU A 1 86 ? 2.322 -2.717 -6.150 1.00 92.81 86 GLU A C 1
ATOM 685 O O . GLU A 1 86 ? 3.370 -2.771 -6.791 1.00 92.81 86 GLU A O 1
ATOM 690 N N . THR A 1 87 ? 1.129 -2.576 -6.743 1.00 91.44 87 THR A N 1
ATOM 691 C CA . THR A 1 87 ? 0.963 -2.505 -8.207 1.00 91.44 87 THR A CA 1
ATOM 692 C C . THR A 1 87 ? 1.832 -1.410 -8.825 1.00 91.44 87 THR A C 1
ATOM 694 O O . THR A 1 87 ? 2.546 -1.673 -9.785 1.00 91.44 87 THR A O 1
ATOM 697 N N . LEU A 1 88 ? 1.858 -0.215 -8.229 1.00 91.75 88 LEU A N 1
ATOM 698 C CA . LEU A 1 88 ? 2.680 0.898 -8.713 1.00 91.75 88 LEU A CA 1
ATOM 699 C C . LEU A 1 88 ? 4.187 0.569 -8.715 1.00 91.75 88 LEU A C 1
ATOM 701 O O . LEU A 1 88 ? 4.919 0.991 -9.607 1.00 91.75 88 LEU A O 1
ATOM 705 N N . ILE A 1 89 ? 4.667 -0.161 -7.705 1.00 90.06 89 ILE A N 1
ATOM 706 C CA . ILE A 1 89 ? 6.076 -0.574 -7.615 1.00 90.06 89 ILE A CA 1
ATOM 707 C C . ILE A 1 89 ? 6.388 -1.636 -8.673 1.00 90.06 89 ILE A C 1
ATOM 709 O O . ILE A 1 89 ? 7.447 -1.591 -9.298 1.00 90.06 89 ILE A O 1
ATOM 713 N N . VAL A 1 90 ? 5.468 -2.577 -8.878 1.00 87.94 90 VAL A N 1
ATOM 714 C CA . VAL A 1 90 ? 5.589 -3.630 -9.891 1.00 87.94 90 VAL A CA 1
ATOM 715 C C . VAL A 1 90 ? 5.622 -3.029 -11.296 1.00 87.94 90 VAL A C 1
ATOM 717 O O . VAL A 1 90 ? 6.508 -3.378 -12.070 1.00 87.94 90 VAL A O 1
ATOM 720 N N . GLU A 1 91 ? 4.727 -2.093 -11.612 1.00 87.38 91 GLU A N 1
ATOM 721 C CA . GLU A 1 91 ? 4.722 -1.366 -12.890 1.00 87.38 91 GLU A CA 1
ATOM 722 C C . GLU A 1 91 ? 6.070 -0.674 -13.144 1.00 87.38 91 GLU A C 1
ATOM 724 O O . GLU A 1 91 ? 6.677 -0.851 -14.197 1.00 87.38 91 GLU A O 1
ATOM 729 N N . ASP A 1 92 ? 6.608 0.027 -12.140 1.00 87.69 92 ASP A N 1
ATOM 730 C CA . ASP A 1 92 ? 7.924 0.667 -12.238 1.00 87.69 92 ASP A CA 1
ATOM 731 C C . ASP A 1 92 ? 9.062 -0.330 -12.479 1.00 87.69 92 ASP A C 1
ATOM 733 O O . ASP A 1 92 ? 10.006 -0.035 -13.214 1.00 87.69 92 ASP A O 1
ATOM 737 N N . HIS A 1 93 ? 8.981 -1.516 -11.873 1.00 83.69 93 HIS A N 1
ATOM 738 C CA . HIS A 1 93 ? 9.956 -2.580 -12.074 1.00 83.69 93 HIS A CA 1
ATOM 739 C C . HIS A 1 93 ? 9.904 -3.141 -13.501 1.00 83.69 93 HIS A C 1
ATOM 741 O O . HIS A 1 93 ? 10.958 -3.361 -14.104 1.00 83.69 93 HIS A O 1
ATOM 747 N N . VAL A 1 94 ? 8.708 -3.334 -14.066 1.00 83.38 94 VAL A N 1
ATOM 748 C CA . VAL A 1 94 ? 8.554 -3.783 -15.459 1.00 83.38 94 VAL A CA 1
ATOM 749 C C . VAL A 1 94 ? 9.137 -2.750 -16.427 1.00 83.38 94 VAL A C 1
ATOM 751 O O . VAL A 1 94 ? 9.987 -3.100 -17.249 1.00 83.38 94 VAL A O 1
ATOM 754 N N . ASP A 1 95 ? 8.780 -1.477 -16.254 1.00 81.38 95 ASP A N 1
ATOM 755 C CA . ASP A 1 95 ? 9.233 -0.350 -17.088 1.00 81.38 95 ASP A CA 1
ATOM 756 C C . ASP A 1 95 ? 10.746 -0.080 -17.021 1.00 81.38 95 ASP A C 1
ATOM 758 O O . ASP A 1 95 ? 11.283 0.734 -17.766 1.00 81.38 95 ASP A O 1
ATOM 762 N N . THR A 1 96 ? 11.460 -0.668 -16.063 1.00 76.12 96 THR A N 1
ATOM 76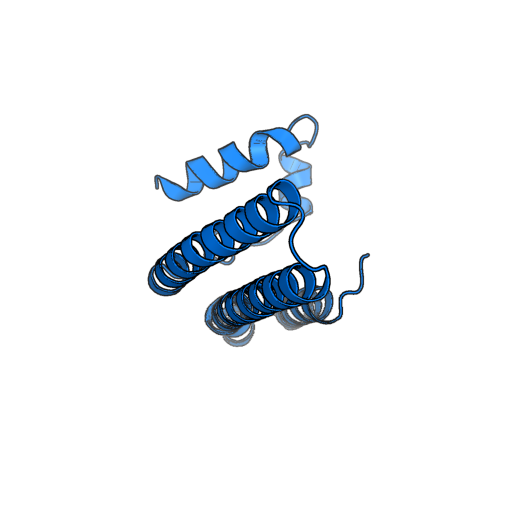3 C CA . THR A 1 96 ? 12.887 -0.382 -15.872 1.00 76.12 96 THR A CA 1
ATOM 764 C C . THR A 1 96 ? 13.735 -1.628 -16.009 1.00 76.12 96 THR A C 1
ATOM 766 O O . THR A 1 96 ? 14.624 -1.689 -16.854 1.00 76.12 96 THR A O 1
ATOM 769 N N . CYS A 1 97 ? 13.477 -2.628 -15.179 1.00 69.75 97 CYS A N 1
ATOM 770 C CA . CYS A 1 97 ? 14.334 -3.791 -15.022 1.00 69.75 97 CYS A CA 1
ATOM 771 C C . CYS A 1 97 ? 14.057 -4.818 -16.122 1.00 69.75 97 CYS A C 1
ATOM 773 O O . CYS A 1 97 ? 14.990 -5.380 -16.697 1.00 69.75 97 CYS A O 1
ATOM 775 N N . VAL A 1 98 ? 12.776 -5.027 -16.444 1.00 71.44 98 VAL A N 1
ATOM 776 C CA . VAL A 1 98 ? 12.358 -5.966 -17.493 1.00 71.44 98 VAL A CA 1
ATOM 777 C C . VAL A 1 98 ? 12.613 -5.370 -18.876 1.00 71.44 98 VAL A C 1
ATOM 779 O O . VAL A 1 98 ? 13.218 -6.040 -19.710 1.00 71.44 98 VAL A O 1
ATOM 782 N N . GLU A 1 99 ? 12.252 -4.105 -19.115 1.00 74.94 99 GLU A N 1
ATOM 783 C CA . GLU A 1 99 ? 12.506 -3.439 -20.404 1.00 74.94 99 GLU A CA 1
ATOM 784 C C . GLU A 1 99 ? 14.006 -3.414 -20.768 1.00 74.94 99 GLU A C 1
ATOM 786 O O . GLU A 1 99 ? 14.391 -3.727 -21.901 1.00 74.94 99 GLU A O 1
ATOM 791 N N . GLN A 1 100 ? 14.885 -3.139 -19.796 1.00 69.81 100 GLN A N 1
ATOM 792 C CA . GLN A 1 100 ? 16.336 -3.178 -20.014 1.00 69.81 100 GLN A CA 1
ATOM 793 C C . GLN A 1 100 ? 16.849 -4.586 -20.331 1.00 69.81 100 GLN A C 1
ATOM 795 O O . GLN A 1 100 ? 17.676 -4.734 -21.233 1.00 69.81 100 GLN A O 1
ATOM 800 N N . ALA A 1 101 ? 16.357 -5.615 -19.634 1.00 68.62 101 ALA A N 1
ATOM 801 C CA . ALA A 1 101 ? 16.730 -7.002 -19.908 1.00 68.62 101 ALA A CA 1
ATOM 802 C C . ALA A 1 101 ? 16.261 -7.454 -21.302 1.00 68.62 101 ALA A C 1
ATOM 804 O O . ALA A 1 101 ? 16.995 -8.144 -22.007 1.00 68.62 101 ALA A O 1
ATOM 805 N N . LEU A 1 102 ? 15.071 -7.028 -21.737 1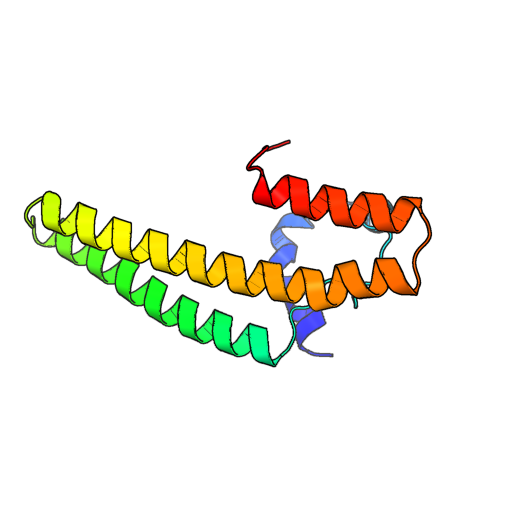.00 71.88 102 LEU A N 1
ATOM 806 C CA . LEU A 1 102 ? 14.561 -7.316 -23.081 1.00 71.88 102 LEU A CA 1
ATOM 807 C C . LEU A 1 102 ? 15.385 -6.635 -24.182 1.00 71.88 102 LEU A C 1
ATOM 809 O O . LEU A 1 102 ? 15.582 -7.229 -25.243 1.00 71.88 102 LEU A O 1
ATOM 813 N N . THR A 1 103 ? 15.878 -5.423 -23.925 1.00 73.25 103 THR A N 1
ATOM 814 C CA . THR A 1 103 ? 16.614 -4.627 -24.918 1.00 73.25 103 THR A CA 1
ATOM 815 C C . THR A 1 103 ? 18.088 -5.034 -25.009 1.00 73.25 103 THR A C 1
ATOM 817 O O . THR A 1 103 ? 18.619 -5.154 -26.109 1.00 73.25 103 THR A O 1
ATOM 820 N N . ASN A 1 104 ? 18.742 -5.287 -23.868 1.00 69.38 104 ASN A N 1
ATOM 821 C CA . ASN A 1 104 ? 20.203 -5.417 -23.779 1.00 69.38 104 ASN A CA 1
ATOM 822 C C . ASN A 1 104 ? 20.694 -6.722 -23.124 1.00 69.38 104 ASN A C 1
ATOM 824 O O . ASN A 1 104 ? 21.903 -6.920 -23.030 1.00 69.38 104 ASN A O 1
ATOM 828 N N . GLY A 1 105 ? 19.795 -7.591 -22.648 1.00 65.56 105 GLY A N 1
ATOM 829 C CA . GLY A 1 105 ? 20.153 -8.810 -21.916 1.00 65.56 105 GLY A CA 1
ATOM 830 C C . GLY A 1 105 ? 20.210 -10.074 -22.779 1.00 65.56 105 GLY A C 1
ATOM 831 O O . GLY A 1 105 ? 19.565 -10.178 -23.831 1.00 65.56 105 GLY A O 1
ATOM 832 N N . SER A 1 106 ? 20.951 -11.077 -22.312 1.00 76.31 106 SER A N 1
ATOM 833 C CA . SER A 1 106 ? 20.939 -12.432 -22.875 1.00 76.31 106 SER A CA 1
ATOM 834 C C . SER A 1 106 ? 19.570 -13.112 -22.688 1.00 76.31 106 SER A C 1
ATOM 836 O O . SER A 1 106 ? 18.706 -12.627 -21.954 1.00 76.31 106 SER A O 1
ATOM 838 N N . ILE A 1 107 ? 19.330 -14.236 -23.373 1.00 76.31 107 ILE A N 1
ATOM 839 C CA . ILE A 1 107 ? 18.072 -14.995 -23.231 1.00 76.31 107 ILE A CA 1
ATOM 840 C C . ILE A 1 107 ? 17.869 -15.462 -21.781 1.00 76.31 107 ILE A C 1
ATOM 842 O O . ILE A 1 107 ? 16.747 -15.400 -21.277 1.00 76.31 107 ILE A O 1
ATOM 846 N N . ASP A 1 108 ? 18.942 -15.876 -21.108 1.00 74.38 108 ASP A N 1
ATOM 847 C CA . ASP A 1 108 ? 18.885 -16.347 -19.723 1.00 74.38 108 ASP A CA 1
ATOM 848 C C . ASP A 1 108 ? 18.579 -15.196 -18.755 1.00 74.38 108 ASP A C 1
ATOM 850 O O . ASP A 1 108 ? 17.690 -15.317 -17.916 1.00 74.38 108 ASP A O 1
ATOM 854 N N . GLU A 1 109 ? 19.187 -14.023 -18.959 1.00 68.50 109 GLU A N 1
ATOM 855 C CA . GLU A 1 109 ? 18.922 -12.832 -18.137 1.00 68.50 109 GLU A CA 1
ATOM 856 C C . GLU A 1 109 ? 17.469 -12.353 -18.244 1.00 68.50 109 GLU A C 1
ATOM 858 O O . GLU A 1 109 ? 16.858 -11.968 -17.245 1.00 68.50 109 GLU A O 1
ATOM 863 N N . ARG A 1 110 ? 16.878 -12.410 -19.444 1.00 73.31 110 ARG A N 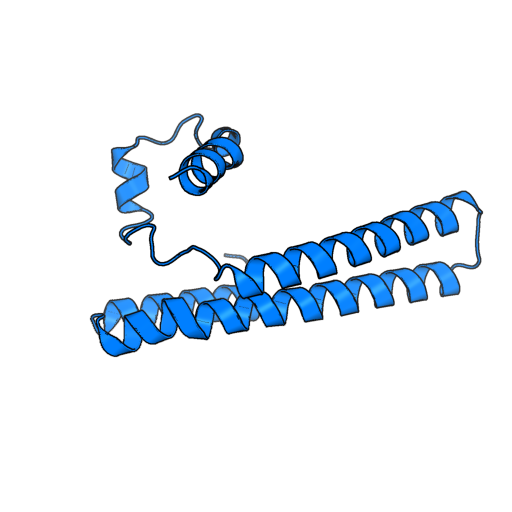1
ATOM 864 C CA . ARG A 1 110 ? 15.450 -12.104 -19.634 1.00 73.31 110 ARG A CA 1
ATOM 865 C C . ARG A 1 110 ? 14.574 -13.069 -18.846 1.00 73.31 110 ARG A C 1
ATOM 867 O O . ARG A 1 110 ? 13.614 -12.646 -18.203 1.00 73.31 110 ARG A O 1
ATOM 874 N N . ARG A 1 111 ? 14.901 -14.362 -18.900 1.00 73.88 111 ARG A N 1
ATOM 875 C CA . ARG A 1 111 ? 14.159 -15.416 -18.203 1.00 73.88 111 ARG A CA 1
ATOM 876 C C . ARG A 1 111 ? 14.214 -15.224 -16.696 1.00 73.88 111 ARG A C 1
ATOM 878 O O . ARG A 1 111 ? 13.176 -15.308 -16.047 1.00 73.88 111 ARG A O 1
ATOM 885 N N . ASP A 1 112 ? 15.387 -14.909 -16.160 1.00 76.50 112 ASP A N 1
ATOM 886 C CA . ASP A 1 112 ? 15.580 -14.700 -14.727 1.00 76.50 112 ASP A CA 1
ATOM 887 C C . ASP A 1 112 ? 14.769 -13.510 -14.209 1.00 76.50 112 ASP A C 1
ATOM 889 O O . ASP A 1 112 ? 14.099 -13.633 -13.185 1.00 76.50 112 ASP A O 1
ATOM 893 N N . LYS A 1 113 ? 14.727 -12.393 -14.949 1.00 71.44 113 LYS A N 1
ATOM 894 C CA . LYS A 1 113 ? 13.914 -11.221 -14.572 1.00 71.44 113 LYS A CA 1
ATOM 895 C C . LYS A 1 113 ? 12.418 -11.469 -14.619 1.00 71.44 113 LYS A C 1
ATOM 897 O O . LYS A 1 113 ? 11.697 -11.055 -13.714 1.00 71.44 113 LYS A O 1
ATOM 902 N N . VAL A 1 114 ? 11.947 -12.189 -15.631 1.00 77.06 114 VAL A N 1
ATOM 903 C CA . VAL A 1 114 ? 10.538 -12.591 -15.693 1.00 77.06 114 VAL A CA 1
ATOM 904 C C . VAL A 1 114 ? 10.200 -13.543 -14.541 1.00 77.06 114 VAL A C 1
ATOM 906 O O . VAL A 1 114 ? 9.174 -13.371 -13.885 1.00 77.06 114 VAL A O 1
ATOM 909 N N . ASN A 1 115 ? 11.073 -14.507 -14.241 1.00 75.62 115 ASN A N 1
ATOM 910 C CA . ASN A 1 115 ? 10.867 -15.462 -13.152 1.00 75.62 115 ASN A CA 1
ATOM 911 C C . ASN A 1 115 ? 10.888 -14.797 -11.766 1.00 75.62 115 ASN A C 1
ATOM 913 O O . ASN A 1 115 ? 10.096 -15.177 -10.905 1.00 75.62 115 ASN A O 1
ATOM 917 N N . GLU A 1 116 ? 11.753 -13.802 -11.552 1.00 74.56 116 GLU A N 1
ATOM 918 C CA . GLU A 1 116 ? 11.799 -12.980 -10.333 1.00 74.56 116 GLU A CA 1
ATOM 919 C C . GLU A 1 116 ? 10.442 -12.301 -10.089 1.00 74.56 116 GLU A C 1
ATOM 921 O O . GLU A 1 116 ? 9.852 -12.443 -9.014 1.00 74.56 116 GLU A O 1
ATOM 926 N N . LEU A 1 117 ? 9.891 -11.654 -11.120 1.00 76.88 117 LEU A N 1
ATOM 927 C CA . LEU A 1 117 ? 8.601 -10.970 -11.047 1.00 76.88 117 LEU A CA 1
ATOM 928 C C . LEU A 1 117 ? 7.432 -11.935 -10.806 1.00 76.88 117 LEU A C 1
ATOM 930 O O . LEU A 1 117 ? 6.576 -11.690 -9.954 1.00 76.88 117 LEU A O 1
ATOM 934 N N . VAL A 1 118 ? 7.412 -13.060 -11.526 1.00 77.25 118 VAL A N 1
ATOM 935 C CA . VAL A 1 118 ? 6.410 -14.119 -11.337 1.00 77.25 118 VAL A CA 1
ATOM 936 C C . VAL A 1 118 ? 6.490 -14.693 -9.922 1.00 77.25 118 VAL A C 1
ATOM 938 O O . VAL A 1 118 ? 5.454 -14.973 -9.319 1.00 77.25 118 VAL A O 1
ATOM 941 N N . GLY A 1 119 ? 7.691 -14.842 -9.357 1.00 77.06 119 GLY A N 1
ATOM 942 C CA . GLY A 1 119 ? 7.889 -15.299 -7.982 1.00 77.06 119 GLY A CA 1
ATOM 943 C C . GLY A 1 119 ? 7.231 -14.377 -6.955 1.00 77.06 119 GLY A C 1
ATOM 944 O O . GLY A 1 119 ? 6.506 -14.855 -6.083 1.00 77.06 119 GLY A O 1
ATOM 945 N N . ILE A 1 120 ? 7.415 -13.062 -7.104 1.00 75.50 120 ILE A N 1
ATOM 946 C CA . ILE A 1 120 ? 6.816 -12.054 -6.217 1.00 75.50 120 ILE A CA 1
ATOM 947 C C . ILE A 1 120 ? 5.283 -12.061 -6.341 1.00 75.50 120 ILE A C 1
ATOM 949 O O . ILE A 1 120 ? 4.587 -12.167 -5.334 1.00 75.50 120 ILE A O 1
ATOM 953 N N . LEU A 1 121 ? 4.750 -12.027 -7.568 1.00 75.75 121 LEU A N 1
ATOM 954 C CA . LEU A 1 121 ? 3.305 -11.916 -7.815 1.00 75.75 121 LEU A CA 1
ATOM 955 C C . LEU A 1 121 ? 2.518 -13.196 -7.517 1.00 75.75 121 LEU A C 1
ATOM 957 O O . LEU A 1 121 ? 1.357 -13.136 -7.1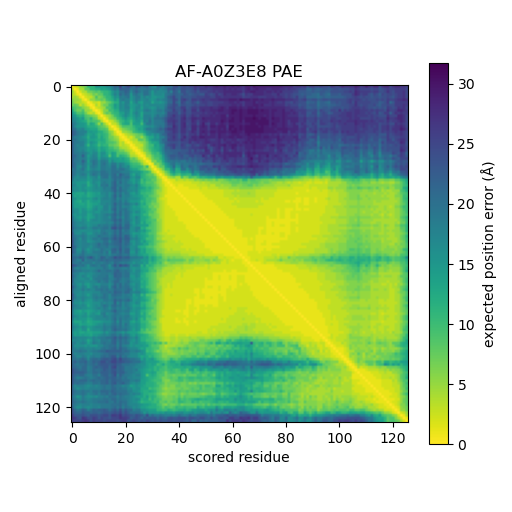20 1.00 75.75 121 LEU A O 1
ATOM 961 N N . SER A 1 122 ? 3.126 -14.368 -7.706 1.00 75.81 122 SER A N 1
ATOM 962 C CA . SER A 1 122 ? 2.459 -15.648 -7.434 1.00 75.81 122 SER A CA 1
ATOM 963 C C . SER A 1 122 ? 2.366 -15.977 -5.942 1.00 75.81 122 SER A C 1
ATOM 965 O O . SER A 1 122 ? 1.748 -16.979 -5.581 1.00 75.81 122 SER A O 1
ATOM 967 N N . GLY A 1 123 ? 2.994 -15.179 -5.068 1.00 64.00 123 GLY A N 1
ATOM 968 C CA . GLY A 1 123 ? 3.025 -15.429 -3.627 1.00 64.00 123 GLY A CA 1
ATOM 969 C C . GLY A 1 123 ? 3.715 -16.743 -3.243 1.00 64.00 123 GLY A C 1
ATOM 970 O O . GLY A 1 123 ? 3.624 -17.167 -2.088 1.00 64.00 123 GLY A O 1
ATOM 971 N N . LYS A 1 124 ? 4.407 -17.407 -4.185 1.00 49.12 124 LYS A N 1
ATOM 972 C CA . LYS A 1 124 ? 5.209 -18.600 -3.909 1.00 49.12 124 LYS A CA 1
ATOM 973 C C . LYS A 1 124 ? 6.426 -18.179 -3.091 1.00 49.12 124 LYS A C 1
ATOM 975 O O . LYS A 1 124 ? 7.462 -17.809 -3.637 1.00 49.12 124 LYS A O 1
ATOM 980 N N . LYS A 1 125 ? 6.298 -18.255 -1.764 1.00 43.44 125 LYS A N 1
ATOM 981 C CA . LYS A 1 125 ? 7.456 -18.316 -0.868 1.00 43.44 125 LYS A CA 1
ATOM 982 C C . LYS A 1 125 ? 8.339 -19.478 -1.333 1.00 43.44 125 LYS A C 1
ATOM 984 O O . LYS A 1 125 ? 7.847 -20.601 -1.440 1.00 43.44 125 LYS A O 1
ATOM 989 N N . LYS A 1 126 ? 9.593 -19.174 -1.666 1.00 39.91 126 LYS A N 1
ATOM 990 C CA . LYS A 1 126 ? 10.644 -20.185 -1.795 1.00 39.91 126 LYS A CA 1
ATOM 991 C C . LYS A 1 126 ? 10.872 -20.858 -0.446 1.00 39.91 126 LYS A C 1
ATOM 993 O O . LYS A 1 126 ? 10.757 -20.142 0.576 1.00 39.91 126 LYS A O 1
#

Sequence (126 aa):
MGVVKNYIAANAIAYQGVDKGKFLLLYPYPLRVYIMRSHTKKLVDQRLARIEGQVKAVRRLVEEDRYCVDVVRQVQAARAALASMETLIVEDHVDTCVEQALTNGSIDERRDKVNELVGILSGKKK

Mean predicted aligned error: 11.85 Å

Foldseek 3Di:
DVVVVVVCVVCVVVPVPDDPVVVCVVPVDDPVLPDQDPVLVVVLVVLVVVLVVLVVVLVVCVVVVHDVVVSVVSVVVSVVSVVVNVVSRLVSSCVGNLVCCVVPNDPVSNVVSVVVSCCVVVVPDD